Protein AF-A0A183NCZ6-F1 (afdb_monomer_lite)

Or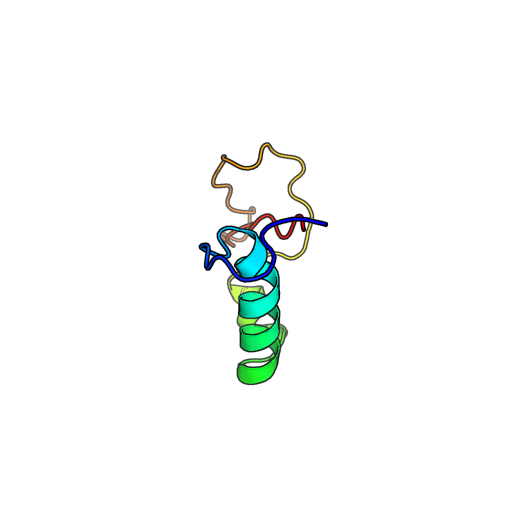ganism: NCBI:txid48269

Radius of gyration: 14.63 Å; chains: 1; bounding box: 29×20×46 Å

Foldseek 3Di:
DDDPPDDDDCPPVCVVVVLVVCCVPPNPVVSCLAEDPDAPPDDQPDFDADPSRHTDNRPPD

InterPro domains:
  IPR012338 Beta-lactamase/transpeptidase-like [G3DSA:3.40.710.10] (1-56)
  IPR012338 Beta-lactamase/transpeptidase-like [SSF56601] (1-50)
  IPR015868 Glutaminase [PF04960] (1-52)
  IPR015868 Glutaminase [PTHR12544] (1-53)

Secondary structure (DSSP, 8-state):
---TTS----GGGGHHHHHHHHHHHHHHHHHHHHB--S---S-TT---B-TTS-B------

Structure (mmCIF, N/CA/C/O backbone):
data_AF-A0A183NCZ6-F1
#
_entry.id   AF-A0A183NCZ6-F1
#
loop_
_atom_site.group_PDB
_atom_site.id
_atom_site.type_symbol
_atom_site.label_atom_id
_atom_site.label_alt_id
_atom_site.label_comp_id
_atom_site.label_asym_id
_atom_site.label_entity_id
_atom_site.label_seq_id
_atom_site.pdbx_PDB_ins_code
_atom_site.Cartn_x
_atom_site.Cartn_y
_atom_site.Cartn_z
_atom_site.occupancy
_atom_site.B_iso_or_equiv
_atom_site.auth_seq_id
_atom_site.auth_comp_id
_atom_site.auth_asym_id
_atom_site.auth_atom_id
_atom_site.pdbx_PDB_model_num
ATOM 1 N N . MET A 1 1 ? 11.336 9.174 -25.069 1.00 61.91 1 MET A N 1
ATOM 2 C CA . MET A 1 1 ? 11.234 7.775 -25.534 1.00 61.91 1 MET A CA 1
ATOM 3 C C . MET A 1 1 ? 12.227 6.959 -24.728 1.00 61.91 1 MET A C 1
ATOM 5 O O . MET A 1 1 ? 13.329 7.450 -24.523 1.00 61.91 1 MET A O 1
ATOM 9 N N . GLY A 1 2 ? 11.816 5.809 -24.204 1.00 86.31 2 GLY A N 1
ATOM 10 C CA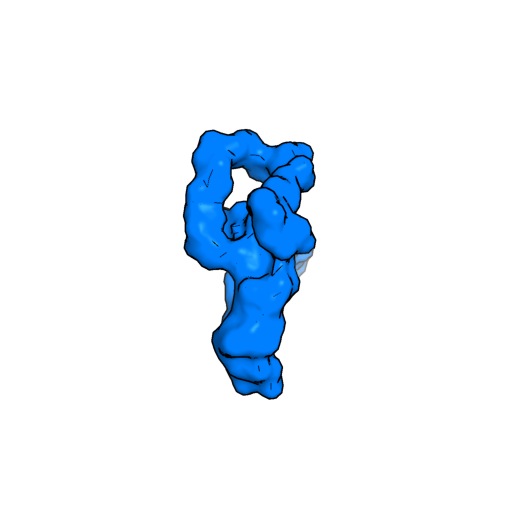 . GLY A 1 2 ? 12.605 4.972 -23.296 1.00 86.31 2 GLY A CA 1
ATOM 11 C C . GLY A 1 2 ? 12.023 3.560 -23.223 1.00 86.31 2 GLY A C 1
ATOM 12 O O . GLY A 1 2 ? 11.118 3.239 -23.995 1.00 86.31 2 GLY A O 1
ATOM 13 N N . ASP A 1 3 ? 12.516 2.750 -22.290 1.00 88.62 3 ASP A N 1
ATOM 14 C CA . ASP A 1 3 ? 12.262 1.306 -22.215 1.00 88.62 3 ASP A CA 1
ATOM 15 C C . ASP A 1 3 ? 10.889 0.937 -21.622 1.00 88.62 3 ASP A C 1
ATOM 17 O O . ASP A 1 3 ? 10.776 0.330 -20.559 1.00 88.62 3 ASP A O 1
ATOM 21 N N . SER A 1 4 ? 9.809 1.296 -22.315 1.00 90.69 4 SER A N 1
ATOM 22 C CA . SER A 1 4 ? 8.432 1.060 -21.855 1.00 90.69 4 SER A CA 1
ATOM 23 C C . SER A 1 4 ? 7.989 -0.408 -21.877 1.00 90.69 4 SER A C 1
ATOM 25 O O . SER A 1 4 ? 6.956 -0.736 -21.297 1.00 90.69 4 SER A O 1
ATOM 27 N N . THR A 1 5 ? 8.737 -1.290 -22.543 1.00 94.50 5 THR A N 1
ATOM 28 C CA . THR A 1 5 ? 8.408 -2.718 -22.680 1.00 94.50 5 THR A CA 1
ATOM 29 C C . THR A 1 5 ? 9.234 -3.620 -21.768 1.00 94.50 5 THR A C 1
ATOM 31 O O . THR A 1 5 ? 9.010 -4.830 -21.762 1.00 94.50 5 THR A O 1
ATOM 34 N N . ILE A 1 6 ? 10.203 -3.075 -21.024 1.00 94.81 6 ILE A N 1
ATOM 35 C CA . ILE A 1 6 ? 11.013 -3.877 -20.105 1.00 94.81 6 ILE A CA 1
ATOM 36 C C . ILE A 1 6 ? 10.186 -4.156 -18.843 1.00 94.81 6 ILE A C 1
ATOM 38 O O . ILE A 1 6 ? 9.758 -3.214 -18.172 1.00 94.81 6 ILE A O 1
ATOM 42 N N . PRO A 1 7 ? 9.947 -5.431 -18.490 1.00 93.56 7 PRO A N 1
ATOM 43 C CA . PRO A 1 7 ? 9.210 -5.766 -17.284 1.00 93.56 7 PRO A CA 1
ATOM 44 C C . PRO A 1 7 ? 10.030 -5.425 -16.037 1.00 93.56 7 PRO A C 1
ATOM 46 O O . PRO A 1 7 ? 11.223 -5.713 -15.948 1.00 93.56 7 PRO A O 1
ATOM 49 N N . PHE A 1 8 ? 9.360 -4.856 -15.039 1.00 93.81 8 PHE A N 1
ATOM 50 C CA . PHE A 1 8 ? 9.924 -4.573 -13.724 1.00 93.81 8 PHE A CA 1
ATOM 51 C C . PHE A 1 8 ? 8.882 -4.847 -12.635 1.00 93.81 8 PHE A C 1
ATOM 53 O O . PHE A 1 8 ? 7.683 -4.964 -12.892 1.00 93.81 8 PHE A O 1
ATOM 60 N N . THR A 1 9 ? 9.334 -4.974 -11.390 1.00 91.81 9 THR A N 1
ATOM 61 C CA . THR A 1 9 ? 8.440 -5.205 -10.251 1.00 91.81 9 THR A CA 1
ATOM 62 C C . THR A 1 9 ? 7.694 -3.932 -9.863 1.00 91.81 9 THR A C 1
ATOM 64 O O . THR A 1 9 ? 8.318 -2.888 -9.695 1.00 91.81 9 THR A O 1
ATOM 67 N N . ILE A 1 10 ? 6.396 -4.038 -9.586 1.00 89.19 10 ILE A N 1
ATOM 68 C CA . ILE A 1 10 ? 5.554 -2.896 -9.192 1.00 89.19 10 ILE A CA 1
ATOM 69 C C . ILE A 1 10 ? 5.927 -2.317 -7.806 1.00 89.19 10 ILE A C 1
ATOM 71 O O . ILE A 1 10 ? 5.680 -1.145 -7.538 1.00 89.19 10 ILE A O 1
ATOM 75 N N . GLN A 1 11 ? 6.547 -3.105 -6.918 1.00 90.31 11 GLN A N 1
ATOM 76 C CA . GLN A 1 11 ? 6.992 -2.657 -5.586 1.00 90.31 11 GLN A CA 1
ATOM 77 C C . GLN A 1 11 ? 5.865 -1.969 -4.787 1.00 90.31 11 GLN A C 1
ATOM 79 O O . GLN A 1 11 ? 4.721 -2.435 -4.779 1.00 90.31 11 GLN A O 1
ATOM 84 N N . SER A 1 12 ? 6.160 -0.880 -4.071 1.00 84.75 12 SER A N 1
ATOM 85 C CA . SER A 1 12 ? 5.191 -0.146 -3.252 1.00 84.75 12 SER A CA 1
ATOM 86 C C . SER A 1 12 ? 4.016 0.418 -4.041 1.00 84.75 12 SER A C 1
ATOM 88 O O . SER A 1 12 ? 2.946 0.567 -3.454 1.00 84.75 12 SER A O 1
ATOM 90 N N . SER A 1 13 ? 4.166 0.636 -5.348 1.00 88.38 13 SER A N 1
ATOM 91 C CA . SER A 1 13 ? 3.089 1.101 -6.225 1.00 88.38 13 SER A CA 1
ATOM 92 C C . SER A 1 13 ? 1.932 0.101 -6.339 1.00 88.38 13 SER A C 1
ATOM 94 O O . SER A 1 13 ? 0.868 0.456 -6.831 1.00 88.38 13 SER A O 1
ATOM 96 N N . SER A 1 14 ? 2.095 -1.135 -5.847 1.00 90.94 14 SER A N 1
ATOM 97 C CA . SER A 1 14 ? 1.030 -2.148 -5.810 1.00 90.94 14 SER A CA 1
ATOM 98 C C . SER A 1 14 ? 0.067 -1.953 -4.639 1.00 90.94 14 SER A C 1
ATOM 100 O O . SER A 1 14 ? -1.072 -2.405 -4.707 1.00 90.94 14 SER A O 1
ATOM 102 N N . LYS A 1 15 ? 0.487 -1.254 -3.573 1.00 86.19 15 LYS A N 1
ATOM 103 C CA . LYS A 1 15 ? -0.303 -1.101 -2.341 1.00 86.19 15 LYS A CA 1
ATOM 104 C C . LYS A 1 15 ? -1.686 -0.486 -2.587 1.00 86.19 15 LYS A C 1
ATOM 106 O O . LYS A 1 15 ? -2.646 -1.035 -2.049 1.00 86.19 15 LYS A O 1
ATOM 111 N N . PRO A 1 16 ? -1.841 0.577 -3.404 1.00 88.62 16 PRO A N 1
ATOM 112 C CA . PRO A 1 16 ? -3.163 1.109 -3.715 1.00 88.62 16 PRO A CA 1
ATOM 113 C C . PRO A 1 16 ? -4.071 0.119 -4.437 1.00 88.62 16 PRO A C 1
ATOM 115 O O . PRO A 1 16 ? -5.262 0.062 -4.149 1.00 88.62 16 PRO A O 1
ATOM 118 N N . ILE A 1 17 ? -3.503 -0.679 -5.347 1.00 91.50 17 ILE A N 1
ATOM 119 C CA . ILE A 1 17 ? -4.243 -1.677 -6.125 1.00 91.50 17 ILE A CA 1
ATOM 120 C C . ILE A 1 17 ? -4.761 -2.766 -5.182 1.00 91.50 17 ILE A C 1
ATOM 122 O O . ILE A 1 17 ? -5.953 -3.056 -5.167 1.00 91.50 17 ILE A O 1
ATOM 126 N N . THR A 1 18 ? -3.889 -3.308 -4.329 1.00 91.25 18 THR A N 1
ATOM 127 C CA . THR A 1 18 ? -4.266 -4.310 -3.323 1.00 91.25 18 THR A CA 1
ATOM 128 C C . THR A 1 18 ? -5.295 -3.769 -2.332 1.00 91.25 18 THR A C 1
ATOM 130 O O . THR A 1 18 ? -6.238 -4.469 -1.978 1.00 91.25 18 THR A O 1
ATOM 133 N N . TYR A 1 19 ? -5.144 -2.518 -1.896 1.00 89.69 19 TYR A N 1
ATOM 134 C CA . TYR A 1 19 ? -6.092 -1.875 -0.991 1.00 89.69 19 TYR A CA 1
ATOM 135 C C . TYR A 1 19 ? -7.475 -1.691 -1.637 1.00 89.69 19 TYR A C 1
ATOM 137 O O . TYR A 1 19 ? -8.483 -2.017 -1.015 1.00 89.69 19 TYR A O 1
ATOM 145 N N . ALA A 1 20 ? -7.536 -1.248 -2.896 1.00 91.62 20 ALA A N 1
ATOM 146 C CA . ALA A 1 20 ? -8.791 -1.111 -3.637 1.00 91.62 20 ALA A CA 1
ATOM 147 C C . ALA A 1 20 ? -9.496 -2.460 -3.860 1.00 91.62 20 ALA A C 1
ATOM 149 O O . ALA A 1 20 ? -10.716 -2.543 -3.709 1.00 91.62 20 ALA A O 1
ATOM 150 N N . LEU A 1 21 ? -8.738 -3.518 -4.164 1.00 95.00 21 LEU A N 1
ATOM 151 C CA . LEU A 1 21 ? -9.272 -4.879 -4.272 1.00 95.00 21 LEU A CA 1
ATOM 152 C C . LEU A 1 21 ? -9.858 -5.352 -2.939 1.00 95.00 21 LEU A C 1
ATOM 154 O O . LEU A 1 21 ? -11.017 -5.746 -2.88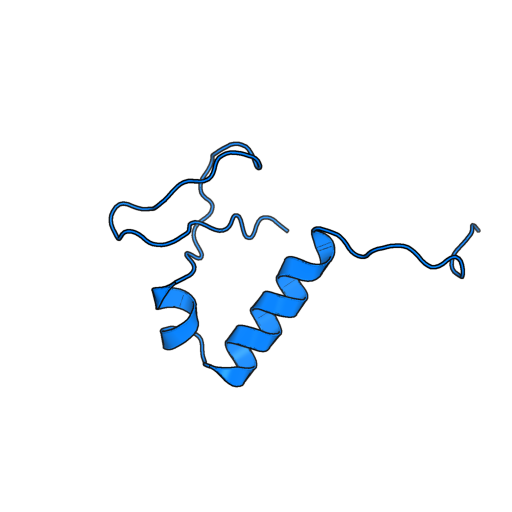7 1.00 95.00 21 LEU A O 1
ATOM 158 N N . ALA A 1 22 ? -9.114 -5.206 -1.839 1.00 92.94 22 ALA A N 1
ATOM 159 C CA . ALA A 1 22 ? -9.601 -5.583 -0.513 1.00 92.94 22 ALA A CA 1
ATOM 160 C C . ALA A 1 22 ? -10.876 -4.817 -0.117 1.00 92.94 22 ALA A C 1
ATOM 162 O O . ALA A 1 22 ? -11.792 -5.397 0.464 1.00 92.94 22 ALA A O 1
ATOM 163 N N . LEU A 1 23 ? -10.959 -3.523 -0.448 1.00 92.88 23 LEU A N 1
ATOM 164 C CA . LEU A 1 23 ? -12.167 -2.723 -0.234 1.00 92.88 23 LEU A CA 1
ATOM 165 C C . LEU A 1 23 ? -13.350 -3.205 -1.075 1.00 92.88 23 LEU A C 1
ATOM 167 O O . LEU A 1 23 ? -14.478 -3.165 -0.592 1.00 92.88 23 LEU A O 1
ATOM 171 N N . THR A 1 24 ? -13.098 -3.635 -2.311 1.00 96.00 24 THR A N 1
ATOM 172 C CA . THR A 1 24 ? -14.135 -4.137 -3.221 1.00 96.00 24 THR A CA 1
ATOM 173 C C . THR A 1 24 ? -14.688 -5.475 -2.737 1.00 96.00 24 THR A C 1
ATOM 175 O O . THR A 1 24 ? -15.903 -5.652 -2.709 1.00 96.00 24 THR A O 1
ATOM 178 N N . ASP A 1 25 ? -13.815 -6.378 -2.290 1.00 96.81 25 ASP A N 1
ATOM 179 C CA . ASP A 1 25 ? -14.198 -7.745 -1.924 1.00 96.81 25 ASP A CA 1
ATOM 180 C C . ASP A 1 25 ? -14.790 -7.847 -0.509 1.00 96.81 25 ASP A C 1
ATOM 182 O O . ASP A 1 25 ? -15.724 -8.612 -0.274 1.00 96.81 25 ASP A O 1
ATOM 186 N N . LEU A 1 26 ? -14.248 -7.090 0.453 1.00 95.25 26 LEU A N 1
ATOM 187 C CA . LEU A 1 26 ? -14.575 -7.227 1.883 1.00 95.25 26 LEU A CA 1
ATOM 188 C C . LEU A 1 26 ? -15.329 -6.018 2.451 1.00 95.25 26 LEU A C 1
ATOM 190 O O . LEU A 1 26 ? -15.849 -6.066 3.568 1.00 95.25 26 LEU A O 1
ATOM 194 N N . GLY A 1 27 ? -15.384 -4.922 1.698 1.00 92.88 27 GLY A N 1
ATOM 195 C CA . GLY A 1 27 ? -15.988 -3.674 2.132 1.00 92.88 27 GLY A CA 1
ATOM 196 C C . GLY A 1 27 ? -15.124 -2.876 3.124 1.00 92.88 27 GLY A C 1
ATOM 197 O O . GLY A 1 27 ? -14.270 -3.411 3.840 1.00 92.88 27 GLY A O 1
ATOM 198 N N . PRO A 1 28 ? -15.370 -1.559 3.232 1.00 88.62 28 PRO A N 1
ATOM 199 C CA . PRO A 1 28 ? -14.558 -0.655 4.045 1.00 88.62 28 PRO A CA 1
ATOM 200 C C . PRO A 1 28 ? -14.608 -0.976 5.539 1.00 88.62 28 PRO A C 1
ATOM 202 O O . PRO A 1 28 ? -13.606 -0.838 6.233 1.00 88.62 28 PRO A O 1
ATOM 205 N N . GLN A 1 29 ? -15.753 -1.434 6.050 1.00 90.25 29 GLN A N 1
ATOM 206 C CA . GLN A 1 29 ? -15.917 -1.736 7.474 1.00 90.25 29 GLN A CA 1
ATOM 207 C C . GLN A 1 29 ? -14.988 -2.861 7.929 1.00 90.25 29 GLN A C 1
ATOM 209 O O . GLN A 1 29 ? -14.390 -2.750 8.995 1.00 90.25 29 GLN A O 1
ATOM 214 N N . HIS A 1 30 ? -14.847 -3.913 7.121 1.00 91.06 30 HIS A N 1
ATOM 215 C CA . HIS A 1 30 ? -13.975 -5.040 7.427 1.00 91.06 30 HIS A CA 1
ATOM 216 C C . HIS A 1 30 ? -12.502 -4.652 7.268 1.00 91.06 30 HIS A C 1
ATOM 218 O O . HIS A 1 30 ? -11.713 -4.814 8.195 1.00 91.06 30 HIS A O 1
ATOM 224 N N . VAL A 1 31 ? -12.130 -4.046 6.136 1.00 89.88 31 VAL A N 1
ATOM 225 C CA . VAL A 1 31 ? -10.739 -3.642 5.862 1.00 89.88 31 VAL A CA 1
ATOM 226 C C . VAL A 1 31 ? -10.213 -2.671 6.924 1.00 89.88 31 VAL A C 1
ATOM 228 O O . VAL A 1 31 ? -9.098 -2.831 7.429 1.00 89.88 31 VAL A O 1
ATOM 231 N N . HIS A 1 32 ? -11.032 -1.707 7.347 1.00 88.81 32 HIS A N 1
ATOM 232 C CA . HIS A 1 32 ? -10.644 -0.713 8.347 1.00 88.81 32 HIS A CA 1
ATOM 233 C C . HIS A 1 32 ? -10.637 -1.211 9.793 1.00 88.81 32 HIS A C 1
ATOM 235 O O . HIS A 1 32 ? -10.254 -0.461 10.700 1.00 88.81 32 HIS A O 1
ATOM 241 N N . GLN A 1 33 ? -11.011 -2.465 10.052 1.00 88.12 33 GLN A N 1
ATOM 242 C CA . GLN A 1 33 ? -10.685 -3.104 11.329 1.00 88.12 33 GLN A CA 1
ATOM 243 C C . GLN A 1 33 ? -9.176 -3.327 11.451 1.00 88.12 33 GLN A C 1
ATOM 245 O O . GLN A 1 33 ? -8.636 -3.155 12.541 1.00 88.12 33 GLN A O 1
ATOM 250 N N . TYR A 1 34 ? -8.500 -3.597 10.332 1.00 83.44 34 TYR A N 1
ATOM 251 C CA . TYR A 1 34 ? -7.084 -3.959 10.290 1.00 83.44 34 TYR A CA 1
ATOM 252 C C . TYR A 1 34 ? -6.183 -2.806 9.838 1.00 83.44 34 TYR A C 1
ATOM 254 O O . TYR A 1 34 ? -5.074 -2.657 10.354 1.00 83.44 34 TYR A O 1
ATOM 262 N N . VAL A 1 35 ? -6.666 -1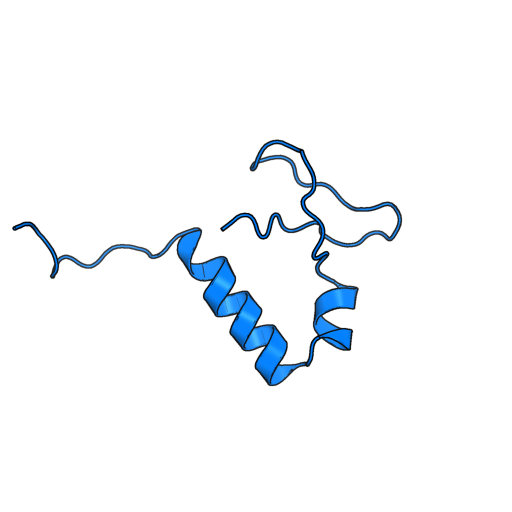.977 8.906 1.00 82.75 35 VAL A N 1
ATOM 263 C CA . VAL A 1 35 ? -5.877 -0.923 8.252 1.00 82.75 35 VAL A CA 1
ATOM 264 C C . VAL A 1 35 ? -6.440 0.464 8.560 1.00 82.75 35 VAL A C 1
ATOM 266 O O . VAL A 1 35 ? -7.600 0.766 8.269 1.00 82.75 35 VAL A O 1
ATOM 269 N N . GLY A 1 36 ? -5.607 1.329 9.142 1.00 75.94 36 GLY A N 1
ATOM 270 C CA . GLY A 1 36 ? -5.934 2.746 9.324 1.00 75.94 36 GLY A CA 1
ATOM 271 C C . GLY A 1 36 ? -5.931 3.527 8.003 1.00 75.94 36 GLY A C 1
ATOM 272 O O . GLY A 1 36 ? -5.232 3.160 7.066 1.00 75.94 36 GLY A O 1
ATOM 273 N N . TYR A 1 37 ? -6.697 4.615 7.938 1.00 76.56 37 TYR A N 1
ATOM 274 C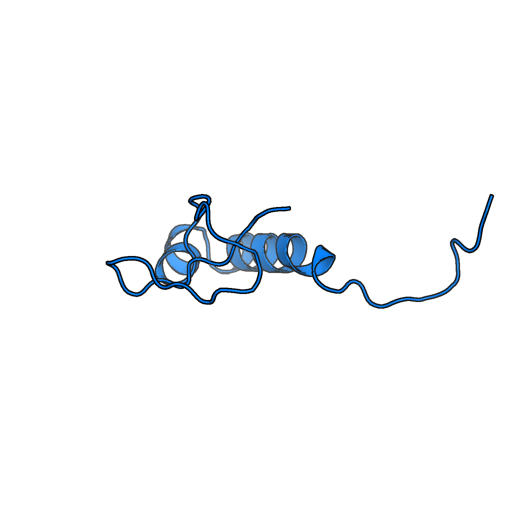 CA . TYR A 1 37 ? -6.767 5.514 6.772 1.00 76.56 37 TYR A CA 1
ATOM 275 C C . TYR A 1 37 ? -6.186 6.911 7.047 1.00 76.56 37 TYR A C 1
ATOM 277 O O . TYR A 1 37 ? -6.177 7.764 6.165 1.00 76.56 37 TYR A O 1
ATOM 285 N N . GLU A 1 38 ? -5.713 7.162 8.268 1.00 74.88 38 GLU A N 1
ATOM 286 C CA . GLU A 1 38 ? -5.127 8.446 8.650 1.00 74.88 38 GLU A CA 1
ATOM 287 C C . GLU A 1 38 ? -3.627 8.491 8.317 1.00 74.88 38 GLU A C 1
ATOM 289 O O . GLU A 1 38 ? -2.910 7.509 8.545 1.00 74.88 38 GLU A O 1
ATOM 294 N N . PRO A 1 39 ? -3.114 9.626 7.810 1.00 66.38 39 PRO A N 1
ATOM 295 C CA . PRO A 1 39 ? -1.687 9.791 7.575 1.00 66.38 39 PRO A CA 1
ATOM 296 C C . PRO A 1 39 ? -0.936 9.785 8.911 1.00 66.38 39 PRO A C 1
ATOM 298 O O . PRO A 1 39 ? -1.192 10.615 9.778 1.00 66.38 39 PRO A O 1
ATOM 301 N N . SER A 1 40 ? 0.027 8.873 9.080 1.00 62.78 40 SER A N 1
ATOM 302 C CA . SER A 1 40 ? 0.681 8.688 10.385 1.00 62.78 40 SER A CA 1
ATOM 303 C C . SER A 1 40 ? 1.690 9.777 10.765 1.00 62.78 40 SER A C 1
ATOM 305 O O . SER A 1 40 ? 2.155 9.796 11.897 1.00 62.78 40 SER A O 1
ATOM 307 N N . GLY A 1 41 ? 2.078 10.658 9.834 1.00 63.75 41 GLY A N 1
ATOM 308 C CA . GLY A 1 41 ? 3.079 11.711 10.071 1.00 63.75 41 GLY A CA 1
ATOM 309 C C . GLY A 1 41 ? 4.513 11.209 10.318 1.00 63.75 41 GLY A C 1
ATOM 310 O O . GLY A 1 41 ? 5.420 12.024 10.452 1.00 63.75 41 GLY A O 1
ATOM 311 N N . LEU A 1 42 ? 4.733 9.890 10.342 1.00 61.28 42 LEU A N 1
ATOM 312 C CA . LEU A 1 42 ? 6.021 9.251 10.625 1.00 61.28 42 LEU A CA 1
ATOM 313 C C . LEU A 1 42 ? 6.797 8.895 9.339 1.00 61.28 42 LEU A C 1
ATOM 315 O O . LEU A 1 42 ? 6.214 8.849 8.252 1.00 61.28 42 LEU A O 1
ATOM 319 N N . PRO A 1 43 ? 8.113 8.632 9.423 1.00 61.50 43 PRO A N 1
ATOM 320 C CA . PRO A 1 43 ? 8.896 8.102 8.307 1.00 61.50 43 PRO A CA 1
ATOM 321 C C . PRO A 1 43 ? 8.400 6.725 7.823 1.00 61.50 43 PRO A C 1
ATOM 323 O O . PRO A 1 43 ? 7.998 5.880 8.620 1.00 61.50 43 PRO A O 1
ATOM 326 N N . PHE A 1 44 ? 8.504 6.477 6.511 1.00 56.03 44 PHE A N 1
ATOM 327 C CA . PHE A 1 44 ? 7.971 5.306 5.785 1.00 56.03 44 PHE A CA 1
ATOM 328 C C . PHE A 1 44 ? 8.367 3.926 6.352 1.00 56.03 44 PHE A C 1
ATOM 330 O O . PHE A 1 44 ? 7.642 2.954 6.163 1.00 56.03 44 PHE A O 1
ATOM 337 N N . ASN A 1 45 ? 9.500 3.832 7.055 1.00 54.19 45 ASN A N 1
ATOM 338 C CA . ASN A 1 45 ? 10.059 2.568 7.548 1.00 54.19 45 ASN A CA 1
ATOM 339 C C . ASN A 1 45 ? 9.765 2.266 9.025 1.00 54.19 45 ASN A C 1
ATOM 341 O O . ASN A 1 45 ? 10.311 1.310 9.574 1.00 54.19 45 ASN A O 1
ATOM 345 N N . GLN A 1 46 ? 8.925 3.061 9.688 1.00 56.84 46 GLN A N 1
ATOM 346 C CA . GLN A 1 46 ? 8.502 2.759 11.051 1.00 56.84 46 GLN A CA 1
ATOM 347 C C . GLN A 1 46 ? 7.160 2.032 11.042 1.00 56.84 46 GLN A C 1
ATOM 349 O O . GLN A 1 46 ? 6.118 2.612 10.738 1.00 56.84 46 GLN A O 1
ATOM 354 N N . ILE A 1 47 ? 7.183 0.753 11.425 1.00 58.84 47 ILE A N 1
ATOM 355 C CA . ILE A 1 47 ? 5.962 0.025 11.772 1.00 58.84 47 ILE A CA 1
ATOM 356 C C . ILE A 1 47 ? 5.389 0.704 13.015 1.00 58.84 47 ILE A C 1
ATOM 358 O O . ILE A 1 47 ? 6.039 0.760 14.056 1.00 58.84 47 ILE A O 1
ATOM 362 N N . SER A 1 48 ? 4.190 1.265 12.893 1.00 60.12 48 SER A N 1
ATOM 363 C CA . SER A 1 48 ? 3.494 1.924 13.996 1.00 60.12 48 SER A CA 1
ATOM 364 C C . SER A 1 48 ? 2.060 1.424 14.071 1.00 60.12 48 SER A C 1
ATOM 366 O O . SER A 1 48 ? 1.342 1.368 13.069 1.00 60.12 48 SER A O 1
ATOM 368 N N . LEU A 1 49 ? 1.658 1.033 15.275 1.00 61.59 49 LEU A N 1
ATOM 369 C CA . LEU A 1 49 ? 0.291 0.655 15.602 1.00 61.59 49 LEU A CA 1
ATOM 370 C C . LEU A 1 49 ? -0.402 1.874 16.218 1.00 61.59 49 LEU A C 1
ATOM 372 O O . LEU A 1 49 ? 0.186 2.567 17.046 1.00 61.59 49 LEU A O 1
ATOM 376 N N . ASN A 1 50 ? -1.648 2.148 15.827 1.00 62.94 50 ASN A N 1
ATOM 377 C CA . ASN A 1 50 ? -2.462 3.150 16.528 1.00 62.94 50 ASN A CA 1
ATOM 378 C C . ASN A 1 50 ? -2.826 2.616 17.935 1.00 62.94 50 ASN A C 1
ATOM 380 O O . ASN A 1 50 ? -2.784 1.411 18.169 1.00 62.94 50 ASN A O 1
ATOM 384 N N . HIS A 1 51 ? -3.277 3.480 18.847 1.00 64.25 51 HIS A N 1
ATOM 385 C CA . HIS A 1 51 ? -3.829 3.157 20.173 1.00 64.25 51 HIS A CA 1
ATOM 386 C C . HIS A 1 51 ? -4.960 2.098 20.151 1.00 64.25 51 HIS A C 1
ATOM 388 O O . HIS A 1 51 ? -5.316 1.534 21.183 1.00 64.25 51 HIS A O 1
ATOM 394 N N . LYS A 1 52 ? -5.533 1.807 18.975 1.00 64.75 52 LYS A N 1
ATOM 395 C CA . LYS A 1 52 ? -6.500 0.717 18.738 1.00 64.75 52 LYS A CA 1
ATOM 396 C C .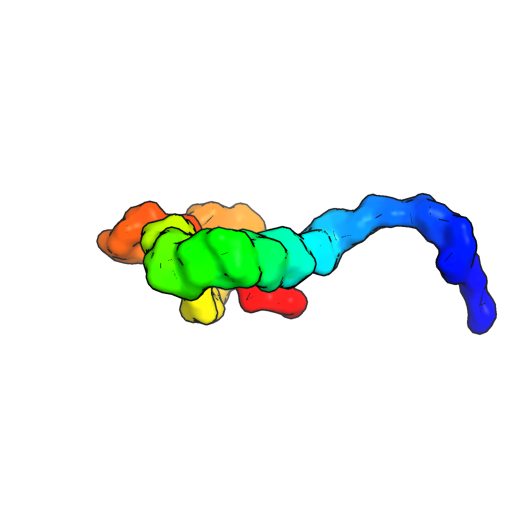 LYS A 1 52 ? -5.873 -0.579 18.191 1.00 64.75 52 LYS A C 1
ATOM 398 O O . LYS A 1 52 ? -6.594 -1.401 17.636 1.00 64.75 52 LYS A O 1
ATOM 403 N N . SER A 1 53 ? -4.551 -0.732 18.271 1.00 63.53 53 SER A N 1
ATOM 404 C CA . SER A 1 53 ? -3.785 -1.882 17.755 1.00 63.53 53 SER A CA 1
ATOM 405 C C . SER A 1 53 ? -3.968 -2.148 16.255 1.00 63.53 53 SER A C 1
ATOM 407 O O . SER A 1 53 ? -3.787 -3.268 15.787 1.00 63.53 53 SER A O 1
ATOM 409 N N . LYS A 1 54 ? -4.332 -1.117 15.488 1.00 59.44 54 LYS A N 1
ATOM 410 C CA . LYS A 1 54 ? -4.480 -1.200 14.030 1.00 59.44 54 LYS A CA 1
ATOM 411 C C . LYS A 1 54 ? -3.149 -0.907 13.366 1.00 59.44 54 LYS A C 1
ATOM 413 O O . LYS A 1 54 ? -2.475 0.047 13.769 1.00 59.44 54 LYS A O 1
ATOM 418 N N . LEU A 1 55 ? -2.808 -1.673 12.330 1.00 61.97 55 LEU A N 1
ATOM 419 C CA . LEU A 1 55 ? -1.665 -1.351 11.486 1.00 61.97 55 LEU A CA 1
ATOM 420 C C . LEU A 1 55 ? -1.955 -0.018 10.804 1.00 61.97 55 LEU A C 1
ATOM 422 O O . LEU A 1 55 ? -2.888 0.104 10.003 1.00 61.97 55 LEU A O 1
ATOM 426 N N . ILE A 1 56 ? -1.153 0.995 11.132 1.00 57.81 56 ILE A N 1
ATOM 427 C CA . ILE A 1 56 ? -1.146 2.228 10.361 1.00 57.81 56 ILE A CA 1
ATOM 428 C C . ILE A 1 56 ? -0.284 1.940 9.143 1.00 57.81 56 ILE A C 1
ATOM 430 O O . ILE A 1 56 ? 0.905 2.253 9.099 1.00 57.81 56 ILE A O 1
ATOM 434 N N . ILE A 1 57 ? -0.867 1.254 8.163 1.00 54.19 57 ILE A N 1
ATOM 435 C CA . ILE A 1 57 ? -0.240 1.187 6.853 1.00 54.19 57 ILE A CA 1
ATOM 436 C C . ILE A 1 57 ? -0.220 2.629 6.366 1.00 54.19 57 ILE A C 1
ATOM 438 O O . ILE A 1 57 ? -1.271 3.259 6.250 1.00 54.19 57 ILE A O 1
ATOM 442 N N . GLN A 1 58 ? 0.974 3.172 6.125 1.00 53.22 58 GLN A N 1
ATOM 443 C CA . GLN A 1 58 ? 1.090 4.420 5.393 1.00 53.22 58 GLN A CA 1
ATOM 444 C C . GLN A 1 58 ? 0.549 4.173 3.989 1.00 53.22 58 GLN A C 1
ATOM 446 O O . GLN A 1 58 ? 1.289 3.809 3.078 1.00 53.22 58 GLN A O 1
ATOM 451 N N . VAL A 1 59 ? -0.747 4.402 3.798 1.00 50.53 59 VAL A N 1
ATOM 452 C CA . VAL A 1 59 ? -1.314 4.694 2.483 1.00 50.53 59 VAL A CA 1
ATOM 453 C C . VAL A 1 59 ? -0.904 6.131 2.134 1.00 50.53 59 VAL A C 1
ATOM 455 O O . VAL A 1 59 ? -1.726 7.011 1.915 1.00 50.53 59 VAL A O 1
ATOM 458 N N . LYS A 1 60 ? 0.406 6.405 2.170 1.00 46.66 60 LYS A N 1
ATOM 459 C CA . LYS A 1 60 ? 0.984 7.484 1.384 1.00 46.66 60 LYS A CA 1
ATOM 460 C C . LYS A 1 60 ? 1.214 6.864 0.018 1.00 46.66 60 LYS A C 1
ATOM 462 O O . LYS A 1 60 ? 2.053 5.974 -0.119 1.00 46.66 60 LYS A O 1
ATOM 467 N N . PHE A 1 61 ? 0.369 7.264 -0.922 1.00 49.22 61 PHE A N 1
ATOM 468 C CA . PHE A 1 61 ? 0.657 7.130 -2.341 1.00 49.22 61 PHE A CA 1
ATOM 469 C C . PHE A 1 61 ? 2.010 7.777 -2.648 1.00 49.22 61 PHE A C 1
ATOM 471 O O . PHE A 1 61 ? 2.312 8.818 -2.014 1.00 49.22 61 PHE A O 1
#

Sequence (61 aa):
MGDSTIPFTIQSSSKPITYALALTDLGPQHVHQYVGYEPSGLPFNQISLNHKSKLIIQVKF

pLDDT: mean 77.42, std 15.79, range [46.66, 96.81]